Protein AF-A0A7K4NRP8-F1 (afdb_monomer)

Mean predicted aligned error: 3.61 Å

InterPro domains:
  IPR002059 Cold-shock protein Csp, DNA-binding [PF00313] (3-49)
  IPR002059 Cold-shock protein Csp, DNA-binding [PR00050] (4-19)
  IPR002059 Cold-shock protein Csp, DNA-binding [PR00050] (25-34)
  IPR002059 Cold-shock protein Csp, DNA-binding [PS51857] (1-51)
  IPR002059 Cold-shock protein Csp, DNA-binding [cd04458] (3-51)
  IPR011129 Cold-shock domain [SM00357] (3-51)
  IPR012156 Cold shock, CspA [PIRSF002599] (1-50)
  IPR012340 Nucleic acid-binding, OB-fold [G3DSA:2.40.50.140] (1-51)
  IPR012340 Nucleic acid-binding, OB-fold [SSF50249] (1-50)
  IPR019844 Cold-shock domain, conserved site [PS00352] (15-34)
  IPR050181 Cold shock domain-containing protein [PTHR11544] (3-50)

Radius of gyration: 10.08 Å; Cα contacts (8 Å, |Δi|>4): 88; chains: 1; bounding box: 24×18×22 Å

Secondary structure (DSSP, 8-state):
-EEEEEEEEETTTTEEEEEETT-SSPEEEEGGG-SS---TT-EEEE-----

Foldseek 3Di:
DFKFFFQAADPVVQWGWTGGVPDPDIDIDGNVQDDDDDGHGDMDDDDDDDD

Structure (mmCIF, N/CA/C/O backbone):
data_AF-A0A7K4NRP8-F1
#
_entry.id   AF-A0A7K4NRP8-F1
#
loop_
_atom_site.group_PDB
_atom_site.id
_atom_site.type_symbol
_atom_site.label_atom_id
_atom_site.label_alt_id
_atom_site.label_comp_id
_atom_site.label_asym_id
_atom_site.label_entity_id
_atom_site.label_seq_id
_atom_site.pdbx_PDB_ins_code
_atom_site.Cartn_x
_atom_site.Cartn_y
_atom_site.Cartn_z
_atom_site.occupancy
_atom_site.B_iso_or_equiv
_atom_site.auth_seq_id
_atom_site.auth_comp_id
_atom_site.auth_asym_id
_atom_site.auth_atom_id
_atom_site.pdbx_PDB_model_num
ATOM 1 N N . MET A 1 1 ? -8.548 -12.822 4.327 1.00 81.38 1 MET A N 1
ATOM 2 C CA . MET A 1 1 ? -8.879 -11.944 3.196 1.00 81.38 1 MET A CA 1
ATOM 3 C C . MET A 1 1 ? -9.721 -10.799 3.704 1.00 81.38 1 MET A C 1
ATOM 5 O O . MET A 1 1 ? -10.843 -11.000 4.160 1.00 81.38 1 MET A O 1
ATOM 9 N N . GLU A 1 2 ? -9.116 -9.625 3.698 1.00 89.88 2 GLU A N 1
ATOM 10 C CA . GLU A 1 2 ? -9.692 -8.347 4.083 1.00 89.88 2 GLU A CA 1
ATOM 11 C C . GLU A 1 2 ? -9.636 -7.393 2.894 1.00 89.88 2 GLU A C 1
ATOM 13 O O . GLU A 1 2 ? -8.812 -7.563 1.996 1.00 89.88 2 GLU A O 1
ATOM 18 N N . THR A 1 3 ? -10.510 -6.392 2.889 1.00 92.06 3 THR A N 1
ATOM 19 C CA . THR A 1 3 ? -10.564 -5.368 1.846 1.00 92.06 3 THR A CA 1
ATOM 20 C C . THR A 1 3 ? -10.159 -4.012 2.395 1.00 92.06 3 THR A C 1
ATOM 22 O O . THR A 1 3 ? -10.379 -3.676 3.562 1.00 92.06 3 THR A O 1
ATOM 25 N N . GLY A 1 4 ? -9.582 -3.195 1.526 1.00 93.94 4 GLY A N 1
ATOM 26 C CA . GLY A 1 4 ? -9.217 -1.828 1.851 1.00 93.94 4 GLY A CA 1
ATOM 27 C C . GLY A 1 4 ? -8.971 -1.005 0.603 1.00 93.94 4 GLY A C 1
ATOM 28 O O . GLY A 1 4 ? -9.076 -1.491 -0.524 1.00 93.94 4 GLY A O 1
ATOM 29 N N . THR A 1 5 ? -8.656 0.264 0.819 1.00 95.56 5 THR A N 1
ATOM 30 C CA . THR A 1 5 ? -8.336 1.212 -0.246 1.00 95.56 5 THR A CA 1
ATOM 31 C C . THR A 1 5 ? -6.903 1.682 -0.078 1.00 95.56 5 THR A C 1
ATOM 33 O O . THR A 1 5 ? -6.499 2.074 1.015 1.00 95.56 5 THR A O 1
ATOM 36 N N . VAL A 1 6 ? -6.113 1.660 -1.147 1.00 95.69 6 VAL A N 1
ATOM 37 C CA . VAL A 1 6 ? -4.753 2.201 -1.135 1.00 95.69 6 VAL A CA 1
ATOM 38 C C . VAL A 1 6 ? -4.843 3.698 -0.871 1.00 95.69 6 VAL A C 1
ATOM 40 O O . VAL A 1 6 ? -5.325 4.470 -1.695 1.00 95.69 6 VAL A O 1
ATOM 43 N N . LYS A 1 7 ? -4.386 4.123 0.301 1.00 95.38 7 LYS A N 1
ATOM 44 C CA . LYS A 1 7 ? -4.422 5.527 0.709 1.00 95.38 7 LYS A CA 1
ATOM 45 C C . LYS A 1 7 ? -3.425 6.345 -0.097 1.00 95.38 7 LYS A C 1
ATOM 47 O O . LYS A 1 7 ? -3.729 7.452 -0.530 1.00 95.38 7 LYS A O 1
ATOM 52 N N . TRP A 1 8 ? -2.229 5.788 -0.259 1.00 95.75 8 TRP A N 1
ATOM 53 C CA . TRP A 1 8 ? -1.192 6.280 -1.153 1.00 95.75 8 TRP A CA 1
ATOM 54 C C . TRP A 1 8 ? -0.126 5.201 -1.354 1.00 95.75 8 TRP A C 1
ATOM 56 O O . TRP A 1 8 ? 0.148 4.408 -0.446 1.00 95.75 8 TRP A O 1
ATOM 66 N N . PHE A 1 9 ? 0.525 5.215 -2.512 1.00 96.12 9 PHE A N 1
ATOM 67 C CA . PHE A 1 9 ? 1.622 4.327 -2.853 1.00 96.12 9 PHE A CA 1
ATOM 68 C C . PHE A 1 9 ? 2.726 5.079 -3.598 1.00 96.12 9 PHE A C 1
ATOM 70 O O . PHE A 1 9 ? 2.517 5.712 -4.631 1.00 96.12 9 PHE A O 1
ATOM 77 N N . ASN A 1 10 ? 3.951 5.009 -3.079 1.00 95.31 10 ASN A N 1
ATOM 78 C CA . ASN A 1 10 ? 5.098 5.630 -3.723 1.00 95.31 10 ASN A CA 1
ATOM 79 C C . ASN A 1 10 ? 5.816 4.614 -4.611 1.00 95.31 10 ASN A C 1
ATOM 81 O O . ASN A 1 10 ? 6.671 3.870 -4.136 1.00 95.31 10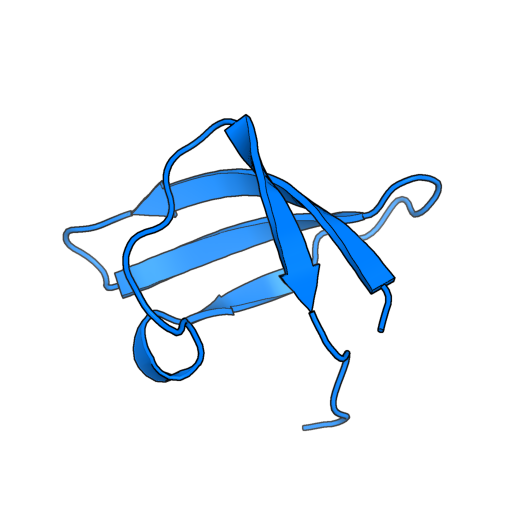 ASN A O 1
ATOM 85 N N . GLN A 1 11 ? 5.521 4.655 -5.909 1.00 92.56 11 GLN A N 1
ATOM 86 C CA . GLN A 1 11 ? 6.136 3.794 -6.927 1.00 92.56 11 GLN A CA 1
ATOM 87 C C . GLN A 1 11 ? 7.674 3.873 -6.940 1.00 92.56 11 GLN A C 1
ATOM 89 O O . GLN A 1 11 ? 8.345 2.862 -7.104 1.00 92.56 11 GLN A O 1
ATOM 94 N N . SER A 1 12 ? 8.261 5.052 -6.700 1.00 93.56 12 SER A N 1
ATOM 95 C CA . SER A 1 12 ? 9.724 5.207 -6.672 1.00 93.56 12 SER A CA 1
ATOM 96 C C . SER A 1 12 ? 10.378 4.576 -5.444 1.00 93.56 12 SER A C 1
ATOM 98 O O . SER A 1 12 ? 11.540 4.180 -5.506 1.00 93.56 12 SER A O 1
ATOM 100 N N . LYS A 1 13 ? 9.671 4.538 -4.308 1.00 94.44 13 LYS A N 1
ATOM 101 C CA . LYS A 1 13 ? 10.168 3.930 -3.066 1.00 94.44 13 LYS A CA 1
ATOM 102 C C . LYS A 1 13 ? 9.709 2.482 -2.877 1.00 94.44 13 LYS A C 1
ATOM 104 O O . LYS A 1 13 ? 10.287 1.801 -2.039 1.00 94.44 13 LYS A O 1
ATOM 109 N N . GLY A 1 14 ? 8.694 2.037 -3.614 1.00 94.62 14 GLY A N 1
ATOM 110 C CA . GLY A 1 14 ? 8.146 0.685 -3.544 1.00 94.62 14 GLY A CA 1
ATOM 111 C C . GLY A 1 14 ? 7.332 0.399 -2.280 1.00 94.62 14 GLY A C 1
ATOM 112 O O . GLY A 1 14 ? 7.277 -0.748 -1.853 1.00 94.62 14 GLY A O 1
ATOM 113 N N . PHE A 1 15 ? 6.724 1.404 -1.643 1.00 95.31 15 PHE A N 1
ATOM 114 C CA . PHE A 1 15 ? 5.865 1.179 -0.475 1.00 95.31 15 PHE A CA 1
ATOM 115 C C . PHE A 1 15 ? 4.742 2.205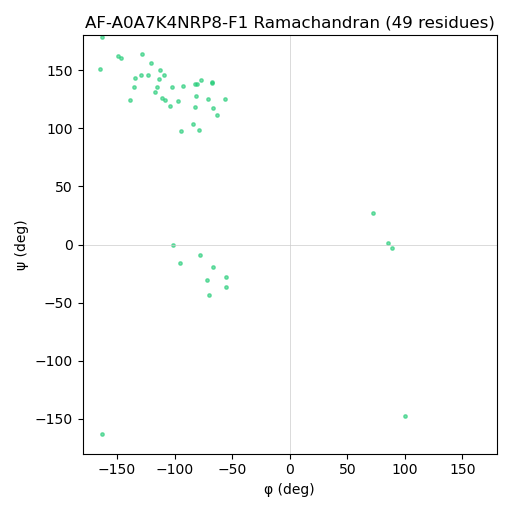 -0.357 1.00 95.31 15 PHE A C 1
ATOM 117 O O . PHE A 1 15 ? 4.812 3.303 -0.921 1.00 95.31 15 P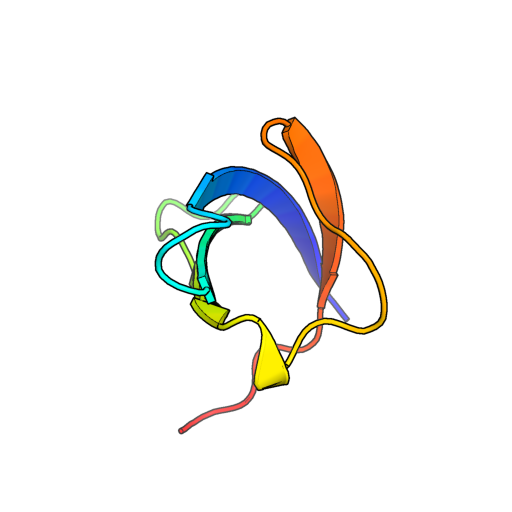HE A O 1
ATOM 124 N N . GLY A 1 16 ? 3.732 1.861 0.435 1.00 95.25 16 GLY A N 1
ATOM 125 C CA . GLY A 1 16 ? 2.580 2.70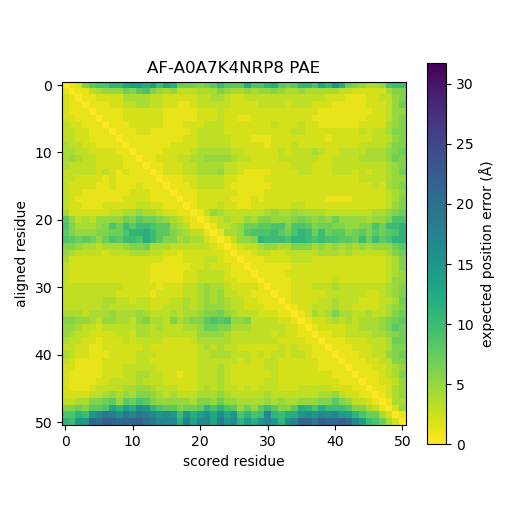9 0.693 1.00 95.25 16 GLY A CA 1
ATOM 126 C C . GLY A 1 16 ? 1.785 2.272 1.911 1.00 95.25 16 GLY A C 1
ATOM 127 O O . GLY A 1 16 ? 2.269 1.513 2.755 1.00 95.25 16 GLY A O 1
ATOM 128 N N . PHE A 1 17 ? 0.558 2.775 1.988 1.00 95.75 17 PHE A N 1
ATOM 129 C CA . PHE A 1 17 ? -0.382 2.435 3.046 1.00 95.75 17 PHE A CA 1
ATOM 130 C C . PHE A 1 17 ? -1.772 2.143 2.488 1.00 95.75 17 PHE A C 1
ATOM 132 O O . PHE A 1 17 ? -2.233 2.805 1.557 1.00 95.75 17 PHE A O 1
ATOM 139 N N . ILE A 1 18 ? -2.446 1.177 3.103 1.00 95.06 18 ILE A N 1
ATOM 140 C CA . ILE A 1 18 ? -3.815 0.766 2.803 1.00 95.06 18 ILE A CA 1
ATOM 141 C C . ILE A 1 18 ? -4.700 1.172 3.979 1.00 95.06 18 ILE A C 1
ATOM 143 O O . ILE A 1 18 ? -4.432 0.825 5.129 1.00 95.06 18 ILE A O 1
ATOM 147 N N . GLU A 1 19 ? -5.760 1.910 3.687 1.00 94.81 19 GLU A N 1
ATOM 148 C CA . GLU A 1 19 ? -6.830 2.208 4.629 1.00 94.81 19 GLU A CA 1
ATOM 149 C C . GLU A 1 19 ? -7.806 1.025 4.659 1.00 94.81 19 GLU A C 1
ATOM 151 O O . GLU A 1 19 ? -8.396 0.659 3.638 1.00 94.81 19 GLU A O 1
ATOM 156 N N . ARG A 1 20 ? -7.953 0.397 5.828 1.00 92.00 20 ARG A N 1
ATOM 157 C CA . ARG A 1 20 ? -8.897 -0.707 6.043 1.00 92.00 20 ARG A CA 1
ATOM 158 C C . ARG A 1 20 ? -10.298 -0.155 6.267 1.00 92.00 20 ARG A C 1
ATOM 160 O O . ARG A 1 20 ? -10.482 0.797 7.027 1.00 92.00 20 ARG A O 1
ATOM 167 N N . GLU A 1 21 ? -11.305 -0.787 5.673 1.00 83.44 21 GLU A N 1
ATOM 168 C CA . GLU A 1 21 ? -12.690 -0.379 5.907 1.00 83.44 21 GLU A CA 1
ATOM 169 C C . GLU A 1 21 ? -13.105 -0.658 7.361 1.00 83.44 21 GLU A C 1
ATOM 171 O O . GLU A 1 21 ? -13.153 -1.800 7.808 1.00 83.44 21 GLU A O 1
ATOM 176 N N . GLY A 1 22 ? -13.431 0.400 8.109 1.00 81.56 22 GLY A N 1
ATOM 177 C CA . GLY A 1 22 ? -13.928 0.289 9.485 1.00 81.56 22 GLY A CA 1
ATOM 178 C C . GLY A 1 22 ? -12.853 0.196 10.571 1.00 81.56 22 GLY A C 1
ATOM 179 O O . GLY A 1 22 ? -13.207 0.144 11.750 1.00 81.56 22 GLY A O 1
ATOM 180 N N . GLU A 1 23 ? -11.565 0.250 10.218 1.00 83.69 23 GLU A N 1
ATOM 181 C CA . GLU A 1 23 ? -10.473 0.329 11.191 1.00 83.69 23 GLU A CA 1
ATOM 182 C C . GLU A 1 23 ? -9.738 1.666 11.118 1.00 83.69 23 GLU A C 1
ATOM 184 O O . GLU A 1 23 ? -9.496 2.219 10.053 1.00 83.69 23 GLU A O 1
ATOM 189 N N . ALA A 1 24 ? -9.335 2.187 12.277 1.00 81.44 24 ALA A N 1
ATOM 190 C CA . ALA A 1 24 ? -8.604 3.451 12.357 1.00 81.44 24 ALA A CA 1
ATOM 191 C C . ALA A 1 24 ? -7.116 3.324 11.983 1.00 81.44 24 ALA A C 1
ATOM 193 O O . ALA A 1 24 ? -6.410 4.331 11.925 1.00 81.44 24 ALA A O 1
ATOM 194 N N . LYS A 1 25 ? -6.612 2.095 11.816 1.00 87.38 25 LYS A N 1
ATOM 195 C CA . LYS A 1 25 ? -5.190 1.824 11.614 1.00 87.38 25 LYS A CA 1
ATOM 196 C C . LYS A 1 25 ? -4.914 1.501 10.150 1.00 87.38 25 LYS A C 1
ATOM 198 O O . LYS A 1 25 ? -5.390 0.493 9.636 1.00 87.38 25 LYS A O 1
ATOM 203 N N . ASP A 1 26 ? -4.075 2.327 9.535 1.00 92.56 26 ASP A N 1
ATOM 204 C CA . ASP A 1 26 ? -3.537 2.070 8.203 1.00 92.56 26 ASP A CA 1
ATOM 205 C C . ASP A 1 26 ? -2.597 0.851 8.235 1.00 92.56 26 ASP A C 1
ATOM 207 O O . ASP A 1 26 ? -1.795 0.681 9.164 1.00 92.56 26 ASP A O 1
ATOM 211 N N . LEU A 1 27 ? -2.671 0.0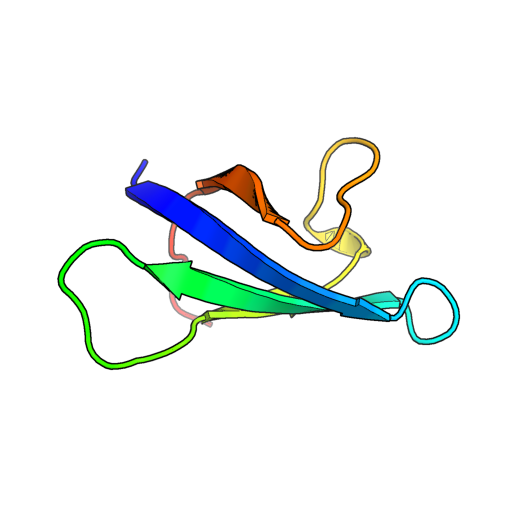16 7.201 1.00 92.69 27 LEU A N 1
ATOM 212 C CA . LEU A 1 27 ? -1.744 -1.088 6.974 1.00 92.69 27 LEU A CA 1
ATOM 213 C C . LEU A 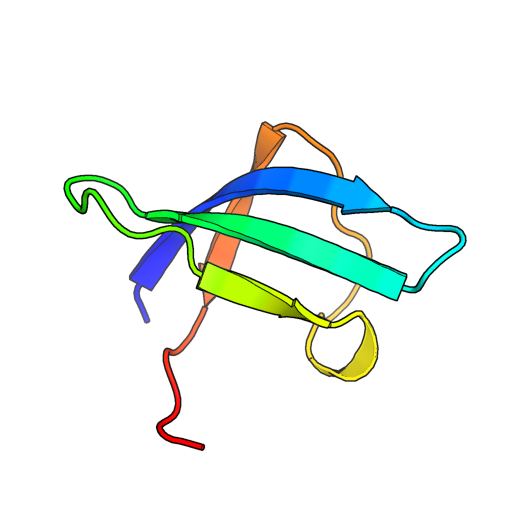1 27 ? -0.602 -0.637 6.085 1.00 92.69 27 LEU A C 1
ATOM 215 O O . LEU A 1 27 ? -0.812 0.038 5.084 1.00 92.69 27 LEU A O 1
ATOM 219 N N . PHE A 1 28 ? 0.608 -1.031 6.450 1.00 93.50 28 PHE A N 1
ATOM 220 C CA . PHE A 1 28 ? 1.768 -0.860 5.593 1.00 93.50 28 PHE A CA 1
ATOM 221 C C . PHE A 1 28 ? 1.757 -1.921 4.490 1.00 93.50 28 PHE A C 1
ATOM 223 O O . PHE A 1 28 ? 1.416 -3.071 4.753 1.00 93.50 28 PHE A O 1
ATOM 230 N N . VAL A 1 29 ? 2.159 -1.535 3.280 1.00 93.38 29 VAL A N 1
ATOM 231 C CA . VAL A 1 29 ? 2.340 -2.456 2.153 1.00 93.38 29 VAL A CA 1
ATOM 232 C C . VAL A 1 29 ? 3.651 -2.155 1.429 1.00 93.38 29 VAL A C 1
ATOM 234 O O . VAL A 1 29 ? 3.964 -0.990 1.154 1.00 93.38 29 VAL A O 1
ATOM 237 N N . HIS A 1 30 ? 4.412 -3.199 1.099 1.00 94.50 30 HIS A N 1
ATOM 238 C CA . HIS A 1 30 ? 5.611 -3.11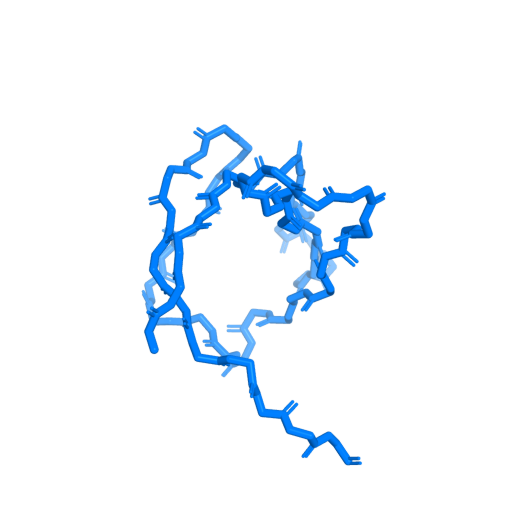0 0.267 1.00 94.50 30 HIS A CA 1
ATOM 239 C C . HIS A 1 30 ? 5.366 -3.743 -1.110 1.00 94.50 30 HIS A C 1
ATOM 241 O O . HIS A 1 30 ? 4.665 -4.742 -1.226 1.00 94.50 30 HIS A O 1
ATOM 247 N N . GLN A 1 31 ? 5.982 -3.202 -2.165 1.00 93.50 31 GLN A N 1
ATOM 248 C CA . GLN A 1 31 ? 5.813 -3.668 -3.550 1.00 93.50 31 GLN A CA 1
ATOM 249 C C . GLN A 1 31 ? 6.131 -5.159 -3.727 1.00 93.50 31 GLN A C 1
ATOM 251 O O . GLN A 1 31 ? 5.578 -5.810 -4.603 1.00 93.50 31 GLN A O 1
ATOM 256 N N . THR A 1 32 ? 7.015 -5.710 -2.896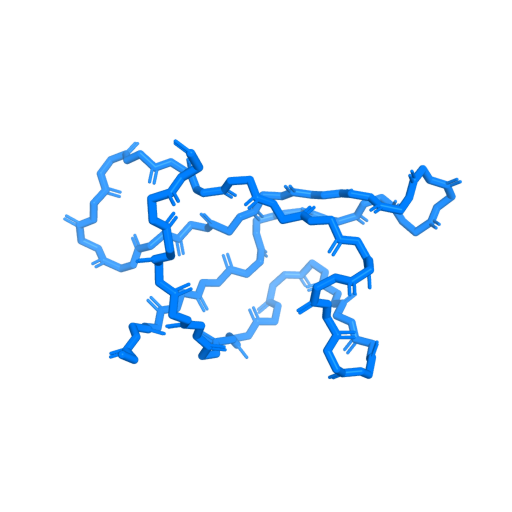 1.00 93.69 32 THR A N 1
ATOM 257 C CA . THR A 1 32 ? 7.376 -7.138 -2.930 1.00 93.69 32 THR A CA 1
ATOM 258 C C . THR A 1 32 ? 6.233 -8.068 -2.534 1.00 93.69 32 THR A C 1
ATOM 260 O O . THR A 1 32 ? 6.313 -9.257 -2.817 1.00 93.69 32 THR A O 1
ATOM 263 N N . GLU A 1 33 ? 5.216 -7.546 -1.852 1.00 91.50 33 GLU A N 1
ATOM 264 C CA . GLU A 1 33 ? 4.035 -8.283 -1.389 1.00 91.50 33 GLU A CA 1
ATOM 265 C C . GLU A 1 33 ? 2.816 -8.032 -2.289 1.00 91.50 33 GLU A C 1
ATOM 267 O O . GLU A 1 33 ? 1.744 -8.577 -2.050 1.00 91.50 33 GLU A O 1
ATOM 272 N N . VAL A 1 34 ? 2.971 -7.199 -3.323 1.00 91.31 34 VAL A N 1
ATOM 273 C CA . VAL A 1 34 ? 1.903 -6.843 -4.256 1.00 91.31 34 VAL A CA 1
ATOM 274 C C . VAL A 1 34 ? 2.011 -7.709 -5.504 1.00 91.31 34 VAL A C 1
ATOM 276 O O . VAL A 1 34 ? 3.021 -7.692 -6.210 1.00 91.31 34 VAL A O 1
ATOM 279 N N . GLU A 1 35 ? 0.939 -8.427 -5.822 1.00 89.81 35 GLU A N 1
ATOM 280 C CA . GLU A 1 35 ? 0.785 -9.066 -7.125 1.00 89.81 35 GLU A CA 1
ATOM 281 C C . GLU A 1 35 ? 0.226 -8.053 -8.135 1.00 89.81 35 GLU A C 1
ATOM 283 O O . GLU A 1 35 ? -0.959 -7.729 -8.129 1.00 89.81 35 GLU A O 1
ATOM 288 N N . GLY A 1 36 ? 1.091 -7.544 -9.016 1.00 88.75 36 GLY A N 1
ATOM 289 C CA . GLY A 1 36 ? 0.724 -6.579 -10.057 1.00 88.75 36 GLY A CA 1
ATOM 290 C C . GLY A 1 36 ? 1.069 -5.133 -9.699 1.00 88.75 36 GLY A C 1
ATOM 291 O O . GLY A 1 36 ? 2.084 -4.863 -9.058 1.00 88.75 36 GLY A O 1
ATOM 292 N N . GLU A 1 37 ? 0.248 -4.194 -10.167 1.00 89.31 37 GLU A N 1
ATOM 293 C CA . GLU A 1 37 ? 0.425 -2.756 -9.946 1.00 89.31 37 GLU A CA 1
ATOM 294 C C . GLU A 1 37 ? -0.737 -2.215 -9.110 1.00 89.31 37 GLU A C 1
ATOM 296 O O . GLU A 1 37 ? -1.893 -2.523 -9.390 1.00 89.31 37 GLU A O 1
ATOM 301 N N . ILE A 1 38 ? -0.425 -1.389 -8.108 1.00 92.44 38 ILE A N 1
ATOM 302 C CA . ILE A 1 38 ? -1.414 -0.681 -7.287 1.00 92.44 38 ILE A CA 1
ATOM 303 C C . ILE A 1 38 ? -1.179 0.826 -7.346 1.00 92.44 38 ILE A C 1
ATOM 305 O O . ILE A 1 38 ? -0.039 1.295 -7.412 1.00 92.44 38 ILE A O 1
ATOM 309 N N . HIS A 1 39 ? -2.265 1.582 -7.298 1.00 93.88 39 HIS A N 1
ATOM 310 C CA . HIS A 1 39 ? -2.275 3.036 -7.363 1.00 93.88 39 HIS A CA 1
ATOM 311 C C . HIS A 1 39 ? -3.080 3.629 -6.211 1.00 93.88 39 HIS A C 1
ATOM 313 O O . HIS A 1 39 ? -3.875 2.959 -5.554 1.00 93.88 39 HIS A O 1
ATOM 319 N N . ASP A 1 40 ? -2.875 4.920 -5.979 1.00 95.56 40 ASP A N 1
ATOM 320 C CA . ASP A 1 40 ? -3.635 5.692 -5.005 1.00 95.56 40 ASP A CA 1
ATOM 321 C C . ASP A 1 40 ? -5.142 5.597 -5.310 1.00 95.56 40 ASP A C 1
ATOM 323 O O . ASP A 1 40 ? -5.588 5.926 -6.411 1.00 95.56 40 ASP A O 1
ATOM 327 N N . GLY A 1 41 ? -5.933 5.176 -4.325 1.00 94.75 41 GLY A N 1
ATOM 328 C CA . GLY A 1 41 ? -7.380 4.999 -4.440 1.00 94.75 41 GLY A CA 1
ATOM 329 C C . GLY A 1 41 ? -7.837 3.623 -4.934 1.00 94.75 41 GLY A C 1
ATOM 330 O O . GLY A 1 41 ? -9.046 3.385 -4.974 1.00 94.75 41 GLY A O 1
ATOM 331 N N . ASP A 1 42 ? -6.920 2.712 -5.271 1.00 95.00 42 ASP A N 1
ATOM 332 C CA . ASP A 1 42 ? -7.294 1.362 -5.696 1.00 95.00 42 ASP A CA 1
ATOM 333 C C . ASP A 1 42 ? -7.903 0.562 -4.543 1.00 95.00 42 ASP A C 1
ATOM 335 O O . ASP A 1 42 ? -7.424 0.593 -3.406 1.00 95.00 42 ASP A O 1
ATOM 339 N N . LYS A 1 43 ? -8.960 -0.194 -4.849 1.00 94.06 43 LYS A N 1
ATOM 340 C CA . LYS A 1 43 ? -9.506 -1.195 -3.930 1.00 94.06 43 LYS A CA 1
ATOM 341 C C . LYS A 1 43 ? -8.687 -2.468 -4.035 1.00 94.06 43 LYS A C 1
ATOM 343 O O . LYS A 1 43 ? -8.515 -2.997 -5.131 1.00 94.06 43 LYS A O 1
ATOM 348 N N . VAL A 1 44 ? -8.231 -2.963 -2.894 1.00 93.00 44 VAL A N 1
ATOM 349 C CA . VAL A 1 44 ? -7.356 -4.130 -2.804 1.00 93.00 44 VAL A CA 1
ATOM 350 C C . VAL A 1 44 ? -7.908 -5.140 -1.809 1.00 93.00 44 VAL A C 1
ATOM 352 O O . VAL A 1 44 ? -8.506 -4.774 -0.795 1.00 93.00 44 VAL A O 1
ATOM 355 N N . GLU A 1 45 ? -7.689 -6.413 -2.117 1.00 92.50 45 GLU A N 1
ATOM 356 C CA . GLU A 1 45 ? -7.863 -7.532 -1.196 1.00 92.50 45 GLU A CA 1
ATOM 357 C C . GLU A 1 45 ? -6.483 -7.959 -0.692 1.00 92.50 45 GLU A C 1
ATOM 359 O O . GLU A 1 45 ? -5.534 -8.042 -1.471 1.00 92.50 45 GLU A O 1
ATOM 364 N N . PHE A 1 46 ? -6.353 -8.205 0.609 1.00 90.94 46 PHE A N 1
ATOM 365 C CA . PHE A 1 46 ? -5.092 -8.609 1.231 1.00 90.94 46 PHE A CA 1
ATOM 366 C C . PHE A 1 46 ? -5.331 -9.565 2.401 1.00 90.94 46 PHE A C 1
ATOM 368 O O . PHE A 1 46 ? -6.418 -9.636 2.979 1.00 90.94 46 PHE A O 1
ATOM 375 N N . ASP A 1 47 ? -4.290 -10.301 2.775 1.00 89.62 47 ASP A N 1
ATOM 376 C CA . AS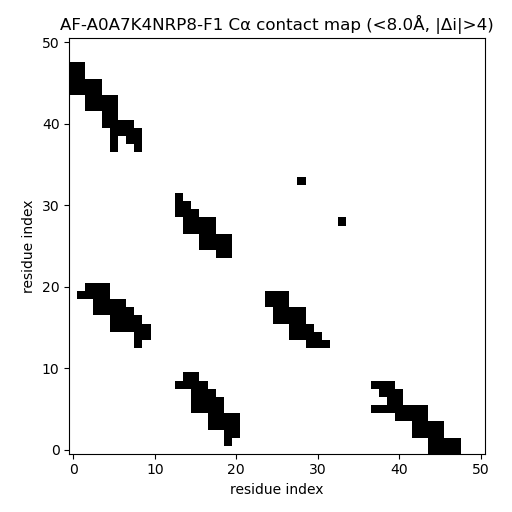P A 1 47 ? -4.248 -11.070 4.013 1.00 89.62 47 ASP A CA 1
ATOM 377 C C . ASP A 1 47 ? -3.277 -10.399 4.983 1.00 89.62 47 ASP A C 1
ATOM 379 O O . ASP A 1 47 ? -2.112 -10.170 4.664 1.00 89.62 47 ASP A O 1
ATOM 383 N N . VAL A 1 48 ? -3.765 -10.064 6.179 1.00 84.94 48 VAL A N 1
ATOM 384 C CA . VAL A 1 48 ? -2.928 -9.496 7.237 1.00 84.94 48 VAL A CA 1
ATOM 385 C C . VAL A 1 48 ? -2.146 -10.631 7.890 1.00 84.94 48 VAL A C 1
ATOM 387 O O . VAL A 1 48 ? -2.671 -11.369 8.723 1.00 84.94 48 VAL A O 1
ATOM 390 N N . GLY A 1 49 ? -0.889 -10.789 7.480 1.00 75.62 49 GLY A N 1
ATOM 391 C CA . GLY A 1 49 ? 0.071 -11.663 8.146 1.00 75.62 49 GLY A CA 1
ATOM 392 C C . GLY A 1 49 ? 0.699 -10.974 9.358 1.00 75.62 49 GLY A C 1
ATOM 393 O O . GLY A 1 49 ? 1.048 -9.795 9.302 1.00 75.62 49 GLY A O 1
ATOM 394 N N . GLU A 1 50 ? 0.863 -11.699 10.463 1.00 65.50 50 GLU A N 1
ATOM 395 C CA . GLU A 1 50 ? 1.713 -11.249 11.569 1.00 65.50 50 GLU A CA 1
ATOM 396 C C . GLU A 1 50 ? 3.186 -11.329 11.124 1.00 65.50 50 GLU A C 1
ATOM 398 O O . GLU A 1 50 ? 3.632 -12.376 10.654 1.00 65.50 50 GLU A O 1
ATOM 403 N N . THR A 1 51 ? 3.921 -10.215 11.220 1.00 55.88 51 THR A N 1
ATOM 404 C CA . THR A 1 51 ? 5.388 -10.180 11.047 1.00 55.88 51 THR A CA 1
ATOM 405 C C . THR A 1 51 ? 6.099 -10.787 12.249 1.00 55.88 51 THR A C 1
ATOM 407 O O . THR A 1 51 ? 5.687 -10.468 13.389 1.00 55.88 51 THR A O 1
#

Sequence (51 aa):
METGTVKWFNQSKGFGFIEREGEAKDLFVHQTEVEGEIHDGDKVEFDVGET

Solvent-accessible surface area (backbone atoms only — not comparable to full-atom values): 3206 Å² total; per-residue (Å²): 122,48,60,31,30,26,68,39,56,40,79,93,79,38,38,35,34,30,39,36,76,95,50,96,61,68,41,80,46,48,53,92,79,48,92,79,86,84,49,64,66,37,76,45,77,47,69,92,72,87,129

Nearest PDB structures (foldseek):
  5xv9-assembly1_A  TM=8.789E-01  e=2.947E-04  Colwellia psychrerythraea 34H
  3i2z-assembly3_A  TM=9.168E-01  e=4.237E-03  Salmonella enterica subsp. enterica serovar Typhimurium
  3aqq-assembly1_D  TM=9.283E-01  e=9.244E-03  Homo sapiens
  3aqq-assembly1_C  TM=9.242E-01  e=1.123E-02  Homo sapiens
  7tuv-assembly1_A  TM=7.601E-01  e=1.212E+00  Trypanosoma brucei

Organism: NCBI:txid2511932

pLDDT: mean 90.39, std 7.58, range [55.88, 96.12]